Protein AF-A0AAV9FM22-F1 (afdb_monomer_lite)

Organism: Acorus calamus (NCBI:txid4465)

InterPro domains:
  IPR001330 Prenyltransferase alpha-alpha toroid domain [PF00432] (1-82)
  IPR008930 Terpenoid cyclases/protein prenyltransferase alpha-alp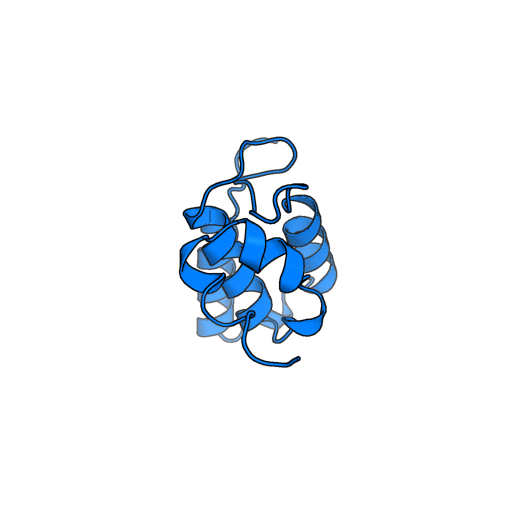ha toroid [SSF48239] (2-80)
  IPR045089 Prenyltransferase subunit beta [PTHR11774] (1-82)

Foldseek 3Di:
DPPQFLQNVLVVCVVCVVVVNNVVDDLVVVLVQLVQQQDQQGAGDRGHPHDGDVSSRVSSCSSCVSVVNCVPRPVVSNCSNDVVNVVVPPPDD

Secondary str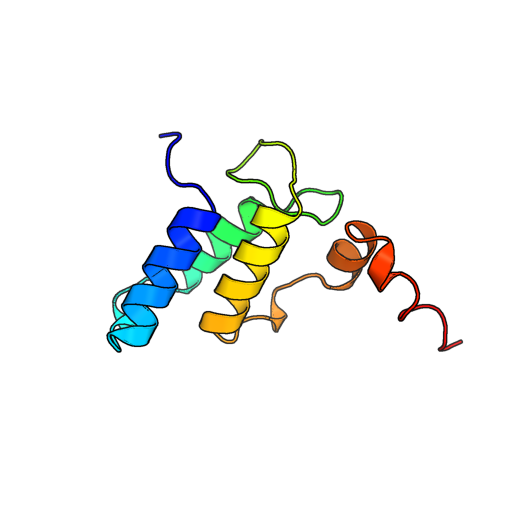ucture (DSSP, 8-state):
-----HHHHHHHHHHHHHTT-GGGS-HHHHHHHHHHTB-TTSPBBSSTTSPB-HHHHHHHHHHHHHTT-GGGS-HHHHHHH-TTTTTSSS---

pLDDT: mean 78.54, std 14.51, range [40.66, 93.12]

Sequence (93 aa):
MDHLKLNGAYWGLTTLYLLGRLDSIDQDATIDWVLQCQHESGGFAGNVEHDPHILYTLSAMQILALFDRMDVLDVDKLCNCIPLLGGLGSNSR

Radius of gyration: 13.95 Å; chains: 1; bounding box: 27×40×40 Å

Structure (mmCIF, N/CA/C/O backbone):
data_AF-A0AAV9FM22-F1
#
_entry.id   AF-A0AAV9FM22-F1
#
loop_
_atom_site.group_PDB
_atom_site.id
_atom_site.type_symbol
_atom_site.label_atom_id
_atom_site.label_alt_id
_atom_site.label_comp_id
_atom_site.label_asym_id
_atom_site.label_entity_id
_atom_site.label_seq_id
_atom_site.pdbx_PDB_ins_code
_atom_site.Cartn_x
_atom_site.Cartn_y
_atom_site.Cartn_z
_atom_site.occupancy
_atom_site.B_iso_or_equiv
_atom_site.auth_seq_id
_atom_site.auth_comp_id
_atom_site.auth_asym_id
_atom_site.auth_atom_id
_atom_site.pdbx_PDB_model_num
ATOM 1 N N . MET A 1 1 ? 8.005 15.002 0.912 1.00 40.66 1 MET A N 1
ATOM 2 C CA . MET A 1 1 ? 7.326 14.301 2.030 1.00 40.66 1 MET A CA 1
ATOM 3 C C . MET A 1 1 ? 7.716 12.840 1.890 1.00 40.66 1 MET A C 1
ATOM 5 O O . MET A 1 1 ? 6.994 12.061 1.291 1.00 40.66 1 MET A O 1
ATOM 9 N N . ASP A 1 2 ? 8.916 12.500 2.356 1.00 49.88 2 ASP A N 1
ATOM 10 C CA . ASP A 1 2 ? 9.697 11.353 1.857 1.00 49.88 2 ASP A CA 1
ATOM 11 C C . ASP A 1 2 ? 9.862 10.250 2.907 1.00 49.88 2 ASP A C 1
ATOM 13 O O . ASP A 1 2 ? 10.924 9.640 3.044 1.00 49.88 2 ASP A O 1
ATOM 17 N N . HIS A 1 3 ? 8.840 10.044 3.741 1.00 56.97 3 HIS A N 1
ATOM 18 C CA . HIS A 1 3 ? 8.974 9.183 4.921 1.00 56.97 3 HIS A CA 1
ATOM 19 C C . HIS A 1 3 ? 7.938 8.063 5.024 1.00 56.97 3 HIS A C 1
ATOM 21 O O . HIS A 1 3 ? 8.156 7.140 5.811 1.00 56.97 3 HIS A O 1
ATOM 27 N N . LEU A 1 4 ? 6.856 8.077 4.237 1.00 59.12 4 LEU A N 1
ATOM 28 C CA . LEU A 1 4 ? 5.901 6.972 4.266 1.00 59.12 4 LEU A CA 1
ATOM 29 C C . LEU A 1 4 ? 6.400 5.840 3.366 1.00 59.12 4 LEU A C 1
ATOM 31 O O . LEU A 1 4 ? 6.270 5.888 2.149 1.00 59.12 4 LEU A O 1
ATOM 35 N N . LYS A 1 5 ? 7.009 4.828 3.987 1.00 75.50 5 LYS A N 1
ATOM 36 C CA . LYS A 1 5 ? 7.411 3.597 3.304 1.00 75.50 5 LYS A CA 1
ATOM 37 C C . LYS A 1 5 ? 6.226 2.640 3.246 1.00 75.50 5 LYS A C 1
ATOM 39 O O . LYS A 1 5 ? 5.544 2.463 4.254 1.00 75.50 5 LYS A O 1
ATOM 44 N N . LEU A 1 6 ? 6.063 1.945 2.124 1.00 82.94 6 LEU A N 1
ATOM 45 C CA . LEU A 1 6 ? 5.035 0.914 1.901 1.00 82.94 6 LEU A CA 1
ATOM 46 C C . LEU A 1 6 ? 4.945 -0.120 3.044 1.00 82.94 6 LEU A C 1
ATOM 48 O O . LEU A 1 6 ? 3.864 -0.502 3.480 1.00 82.94 6 LEU A O 1
ATOM 52 N N . ASN A 1 7 ? 6.089 -0.483 3.627 1.00 85.88 7 ASN A N 1
ATOM 53 C CA . ASN A 1 7 ? 6.150 -1.351 4.805 1.00 85.88 7 ASN A CA 1
ATOM 54 C C . ASN A 1 7 ? 5.512 -0.720 6.063 1.00 85.88 7 ASN A C 1
ATOM 56 O O . ASN A 1 7 ? 4.791 -1.387 6.801 1.00 85.88 7 ASN A O 1
ATOM 60 N N . GLY A 1 8 ? 5.748 0.573 6.301 1.00 86.38 8 GLY A N 1
ATOM 61 C CA . GLY A 1 8 ? 5.144 1.296 7.421 1.00 86.38 8 GLY A CA 1
ATOM 62 C C . GLY A 1 8 ? 3.627 1.418 7.273 1.00 86.38 8 GLY A C 1
ATOM 63 O O . GLY A 1 8 ? 2.905 1.235 8.252 1.00 86.38 8 GLY A O 1
ATOM 64 N N . ALA A 1 9 ? 3.147 1.643 6.045 1.00 88.06 9 ALA A N 1
ATOM 65 C CA . ALA A 1 9 ? 1.719 1.619 5.738 1.00 88.06 9 ALA A CA 1
ATOM 66 C C . ALA A 1 9 ? 1.107 0.243 6.048 1.00 88.06 9 ALA A C 1
ATOM 68 O O . ALA A 1 9 ? 0.102 0.174 6.749 1.00 88.06 9 ALA A O 1
ATOM 69 N N . TYR A 1 10 ? 1.757 -0.850 5.633 1.00 90.44 10 TYR A N 1
ATOM 70 C CA . TYR A 1 10 ? 1.308 -2.211 5.943 1.00 90.44 10 TYR A CA 1
ATOM 71 C C . TYR A 1 10 ? 1.148 -2.455 7.452 1.00 90.44 10 TYR A C 1
ATOM 73 O O . TYR A 1 10 ? 0.094 -2.923 7.887 1.00 90.44 10 TYR A O 1
ATOM 81 N N . TRP A 1 11 ? 2.145 -2.110 8.274 1.00 90.00 11 TRP A N 1
ATOM 82 C CA . TRP A 1 11 ? 2.039 -2.302 9.727 1.00 90.00 11 TRP A CA 1
ATOM 83 C C . TRP A 1 11 ? 0.962 -1.418 10.364 1.00 90.00 11 TRP A C 1
ATOM 85 O O . TRP A 1 11 ? 0.248 -1.873 11.263 1.00 90.00 11 TRP A O 1
ATOM 95 N N . GLY A 1 12 ? 0.810 -0.179 9.891 1.00 91.06 12 GLY A N 1
ATOM 96 C CA . GLY A 1 12 ? -0.249 0.725 10.342 1.00 91.06 12 GLY A CA 1
ATOM 97 C C . GLY A 1 12 ? -1.644 0.177 10.032 1.00 91.06 12 GLY A C 1
ATOM 98 O O . GLY A 1 12 ? -2.486 0.083 10.924 1.00 91.06 12 GLY A O 1
ATOM 99 N N . LEU A 1 13 ? -1.859 -0.273 8.796 1.00 90.75 13 LEU A N 1
ATOM 100 C CA . LEU A 1 13 ? -3.118 -0.869 8.348 1.00 90.75 13 LEU A CA 1
ATOM 101 C C . LEU A 1 13 ? -3.412 -2.189 9.058 1.00 90.75 13 LEU A C 1
ATOM 103 O O . LEU A 1 13 ? -4.535 -2.403 9.501 1.00 90.75 13 LEU A O 1
ATOM 107 N N . THR A 1 14 ? -2.401 -3.034 9.260 1.00 91.50 14 THR A N 1
ATOM 108 C CA . THR A 1 14 ? -2.539 -4.275 10.037 1.00 91.50 14 THR A CA 1
ATOM 109 C C . THR A 1 14 ? -2.962 -3.976 11.472 1.00 91.50 14 THR A C 1
ATOM 111 O O . THR A 1 14 ? -3.835 -4.646 12.017 1.00 91.50 14 THR A O 1
ATOM 114 N N . THR A 1 15 ? -2.391 -2.940 12.090 1.00 92.62 15 THR A N 1
ATOM 115 C CA . THR A 1 15 ? -2.778 -2.518 13.442 1.00 92.62 15 THR A CA 1
ATOM 116 C C . THR A 1 15 ? -4.238 -2.069 13.477 1.00 92.62 15 THR A C 1
ATOM 118 O O . THR A 1 15 ? -4.984 -2.480 14.362 1.00 92.62 15 THR A O 1
ATOM 121 N N . LEU A 1 16 ? -4.679 -1.275 12.498 1.00 90.81 16 LEU A N 1
ATOM 122 C CA . LEU A 1 16 ? -6.075 -0.844 12.395 1.00 90.81 16 LEU A CA 1
ATOM 123 C C . LEU A 1 16 ? -7.026 -2.013 12.136 1.00 90.81 16 LEU A C 1
ATOM 125 O O . LEU A 1 16 ? -8.090 -2.068 12.747 1.00 90.81 16 LEU A O 1
ATOM 129 N N . TYR A 1 17 ? -6.625 -2.967 11.297 1.00 90.00 17 TYR A N 1
ATOM 130 C CA . TYR A 1 17 ? -7.365 -4.201 11.056 1.00 90.00 17 TYR A CA 1
ATOM 131 C C . TYR A 1 17 ? -7.541 -5.009 12.347 1.00 90.00 17 TYR A C 1
ATOM 133 O O . TYR A 1 17 ? -8.661 -5.376 12.694 1.00 90.00 17 TYR A O 1
ATOM 141 N N . LEU A 1 18 ? -6.468 -5.202 13.121 1.00 90.81 18 LEU A N 1
ATOM 142 C CA . LEU A 1 18 ? -6.523 -5.895 14.414 1.00 90.81 18 LEU A CA 1
ATOM 143 C C . LEU A 1 18 ? -7.387 -5.162 15.450 1.00 90.81 18 LEU A C 1
ATOM 145 O O . LEU A 1 18 ? -8.021 -5.800 16.286 1.00 90.81 18 LEU A O 1
ATOM 149 N N . LEU A 1 19 ? -7.426 -3.829 15.395 1.00 93.12 19 LEU A N 1
ATOM 150 C CA . LEU A 1 19 ? -8.283 -3.000 16.245 1.00 93.12 19 LEU A CA 1
ATOM 151 C C . LEU A 1 19 ? -9.732 -2.897 15.735 1.00 93.12 19 LEU A C 1
ATOM 153 O O . LEU A 1 19 ? -10.545 -2.239 16.386 1.00 93.12 19 LEU A O 1
ATOM 157 N N . GLY A 1 20 ? -10.058 -3.504 14.588 1.00 90.44 20 GLY A N 1
ATOM 158 C CA . GLY A 1 20 ? -11.380 -3.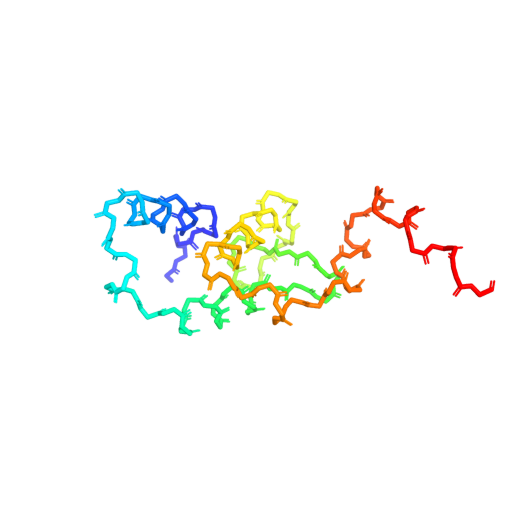418 13.966 1.00 90.44 20 GLY A CA 1
ATOM 159 C C . GLY A 1 20 ? -11.753 -2.004 13.513 1.00 90.44 20 GLY A C 1
ATOM 160 O O . GLY A 1 20 ? -12.924 -1.651 13.563 1.00 90.44 20 GLY A O 1
ATOM 161 N N . ARG A 1 21 ? -10.761 -1.184 13.136 1.00 91.75 21 ARG A N 1
ATOM 162 C CA . ARG A 1 21 ? -10.922 0.216 12.694 1.00 91.75 21 ARG A CA 1
ATOM 163 C C . ARG A 1 21 ? -10.434 0.466 11.268 1.00 91.75 21 ARG A C 1
ATOM 165 O O . ARG A 1 21 ? -10.043 1.584 10.927 1.00 91.75 21 ARG A O 1
ATOM 172 N N . LEU A 1 22 ? -10.378 -0.570 10.439 1.00 87.62 22 LEU A N 1
ATOM 173 C CA . LEU A 1 22 ? -9.905 -0.439 9.059 1.00 87.62 22 LEU A CA 1
ATOM 174 C C . LEU A 1 22 ? -10.840 0.436 8.198 1.00 87.62 22 LEU A C 1
ATOM 176 O O . LEU A 1 22 ? -10.393 1.080 7.259 1.00 87.62 22 LEU A O 1
ATOM 180 N N . ASP A 1 23 ? -12.114 0.516 8.574 1.00 86.38 23 ASP A N 1
ATOM 181 C CA . ASP A 1 23 ? -13.157 1.387 8.021 1.00 86.38 23 ASP A CA 1
ATOM 182 C C . ASP A 1 23 ? -12.886 2.888 8.218 1.00 86.38 23 ASP A C 1
ATOM 184 O O . ASP A 1 23 ? -13.465 3.717 7.522 1.00 86.38 23 ASP A O 1
ATOM 188 N N . SER A 1 24 ? -11.988 3.255 9.140 1.00 89.38 24 SER A N 1
ATOM 189 C CA . SER A 1 24 ? -11.582 4.655 9.340 1.00 89.38 24 SER A CA 1
ATOM 190 C C . SER A 1 24 ? -10.612 5.182 8.276 1.00 89.38 24 SER A C 1
ATOM 192 O O . SER A 1 24 ? -10.290 6.371 8.279 1.00 89.38 24 SER A O 1
ATOM 194 N N . ILE A 1 25 ? -10.135 4.309 7.385 1.00 89.44 25 ILE A N 1
ATOM 195 C CA . ILE A 1 25 ? -9.188 4.635 6.321 1.00 89.44 25 ILE A CA 1
ATOM 196 C C . ILE A 1 25 ? -9.902 4.651 4.974 1.00 89.44 25 ILE A C 1
ATOM 198 O O . ILE A 1 25 ? -10.722 3.785 4.678 1.00 89.44 25 ILE A O 1
ATOM 202 N N . ASP A 1 26 ? -9.528 5.617 4.138 1.00 89.75 26 ASP A N 1
ATOM 203 C CA . ASP A 1 26 ? -9.901 5.632 2.729 1.00 89.75 26 ASP A CA 1
ATOM 204 C C . ASP A 1 26 ? -9.146 4.515 1.988 1.00 89.75 26 ASP A C 1
ATOM 206 O O . ASP A 1 26 ? -7.943 4.612 1.708 1.00 89.75 26 ASP A O 1
ATOM 210 N N . GLN A 1 27 ? -9.851 3.408 1.755 1.00 88.75 27 GLN A N 1
ATOM 211 C CA . GLN A 1 27 ? -9.286 2.208 1.144 1.00 88.75 27 GLN A CA 1
ATOM 212 C C . GLN A 1 27 ? -8.880 2.468 -0.304 1.00 88.75 27 GLN A C 1
ATOM 214 O O . GLN A 1 27 ? -7.781 2.083 -0.695 1.00 88.75 27 GLN A O 1
ATOM 219 N N . ASP A 1 28 ? -9.719 3.163 -1.073 1.00 89.44 28 ASP A N 1
ATOM 220 C CA . ASP A 1 28 ? -9.461 3.425 -2.487 1.00 89.44 28 ASP A CA 1
ATOM 221 C C . ASP A 1 28 ? -8.254 4.356 -2.649 1.00 89.44 28 ASP A C 1
ATOM 223 O O . ASP A 1 28 ? -7.337 4.035 -3.402 1.00 89.44 28 ASP A O 1
ATOM 227 N N . ALA A 1 29 ? -8.156 5.422 -1.845 1.00 89.62 29 ALA A N 1
ATOM 228 C CA . ALA A 1 29 ? -6.978 6.292 -1.858 1.00 89.62 29 ALA A CA 1
ATOM 229 C C . ALA A 1 29 ? -5.686 5.544 -1.472 1.00 89.62 29 ALA A C 1
ATOM 231 O O . ALA A 1 29 ? -4.609 5.812 -2.012 1.00 89.62 29 ALA A O 1
ATOM 232 N N . THR A 1 30 ? -5.782 4.592 -0.538 1.00 89.56 30 THR A N 1
ATOM 233 C CA . THR A 1 30 ? -4.639 3.765 -0.128 1.00 89.56 30 THR A CA 1
ATOM 234 C C . THR A 1 30 ? -4.217 2.809 -1.241 1.00 89.56 30 THR A C 1
ATOM 236 O O . THR A 1 30 ? -3.024 2.669 -1.508 1.00 89.56 30 THR A O 1
ATOM 239 N N . ILE A 1 31 ? -5.179 2.163 -1.903 1.00 89.94 31 ILE A N 1
ATOM 240 C CA . ILE A 1 31 ? -4.936 1.251 -3.024 1.00 89.94 31 ILE A CA 1
ATOM 241 C C . ILE A 1 31 ? -4.312 2.009 -4.196 1.00 89.94 31 ILE A C 1
ATOM 243 O O . ILE A 1 31 ? -3.290 1.566 -4.718 1.00 89.94 31 ILE A O 1
ATOM 247 N N . ASP A 1 32 ? -4.849 3.176 -4.552 1.00 89.88 32 ASP A N 1
ATOM 248 C CA . ASP A 1 32 ? -4.309 4.021 -5.619 1.00 89.88 32 ASP A CA 1
ATOM 249 C C . ASP A 1 32 ? -2.851 4.407 -5.349 1.00 89.88 32 ASP A C 1
ATOM 251 O O . ASP A 1 32 ? -2.005 4.332 -6.243 1.00 89.88 32 ASP A O 1
ATOM 255 N N . TRP A 1 33 ? -2.519 4.759 -4.103 1.00 88.12 33 TRP A N 1
ATOM 256 C CA . TRP A 1 33 ? -1.139 5.044 -3.711 1.00 88.12 33 TRP A CA 1
ATOM 257 C C . TRP A 1 33 ? -0.226 3.812 -3.813 1.00 88.12 33 TRP A C 1
ATOM 259 O O . TRP A 1 33 ? 0.906 3.919 -4.294 1.00 88.12 33 TRP A O 1
ATOM 269 N N . VAL A 1 34 ? -0.703 2.632 -3.402 1.00 89.19 34 VAL A N 1
ATOM 270 C CA . VAL A 1 34 ? 0.056 1.379 -3.549 1.00 89.19 34 VAL A CA 1
ATOM 271 C C . VAL A 1 34 ? 0.322 1.086 -5.026 1.00 89.19 34 VAL A C 1
ATOM 273 O O . VAL A 1 34 ? 1.461 0.788 -5.379 1.00 89.19 34 VAL A O 1
ATOM 276 N N . LEU A 1 35 ? -0.681 1.227 -5.897 1.00 87.50 35 LEU A N 1
ATOM 277 C CA . LEU A 1 35 ? -0.544 1.006 -7.340 1.00 87.50 35 LEU A CA 1
ATOM 278 C C . LEU A 1 35 ? 0.429 1.998 -7.994 1.00 87.50 35 LEU A C 1
ATOM 280 O O . LEU A 1 35 ? 1.206 1.601 -8.859 1.00 87.50 35 LEU A O 1
ATOM 284 N N . GLN A 1 36 ? 0.474 3.253 -7.538 1.00 87.69 36 GLN A N 1
ATOM 285 C CA . GLN A 1 36 ? 1.476 4.233 -7.990 1.00 87.69 36 GLN A CA 1
ATOM 286 C C . GLN A 1 36 ? 2.918 3.846 -7.623 1.00 87.69 36 GLN A C 1
ATOM 288 O O . GLN A 1 36 ? 3.863 4.324 -8.249 1.00 87.69 36 GLN A O 1
ATOM 293 N N . CYS A 1 37 ? 3.108 2.976 -6.626 1.00 86.50 37 CYS A N 1
ATOM 294 C CA . CYS A 1 37 ? 4.421 2.445 -6.266 1.00 86.50 37 CYS A CA 1
ATOM 295 C C . CYS A 1 37 ? 4.836 1.232 -7.120 1.00 86.50 37 CYS A C 1
ATOM 297 O O . CYS A 1 37 ? 5.950 0.731 -6.934 1.00 86.50 37 CYS A O 1
ATOM 299 N N . GLN A 1 38 ? 3.974 0.730 -8.017 1.00 85.44 38 GLN A N 1
ATOM 300 C CA . GLN A 1 38 ? 4.306 -0.374 -8.916 1.00 85.44 38 GLN A CA 1
ATOM 301 C C . GLN A 1 38 ? 5.206 0.113 -10.057 1.00 85.44 38 GLN A C 1
ATOM 303 O O . GLN A 1 38 ? 4.883 1.046 -10.788 1.00 85.44 38 GLN A O 1
ATOM 308 N N . HIS A 1 39 ? 6.341 -0.554 -10.227 1.00 84.88 39 HIS A N 1
ATOM 309 C CA . HIS A 1 39 ? 7.299 -0.292 -11.290 1.00 84.88 39 HIS A CA 1
ATOM 310 C C . HIS A 1 39 ? 6.952 -1.087 -12.561 1.00 84.88 39 HIS A C 1
ATOM 312 O O . HIS A 1 39 ? 6.312 -2.137 -12.493 1.00 84.88 39 HIS A O 1
ATOM 318 N N . GLU A 1 40 ? 7.438 -0.643 -13.725 1.00 78.56 40 GLU A N 1
ATOM 319 C CA . GLU A 1 40 ? 7.223 -1.321 -15.018 1.00 78.56 40 GLU A CA 1
ATOM 320 C C . GLU A 1 40 ? 7.755 -2.765 -15.025 1.00 78.56 40 GLU A C 1
ATOM 322 O O . GLU A 1 40 ? 7.184 -3.648 -15.662 1.00 78.56 40 GLU A O 1
ATOM 327 N N . SER A 1 41 ? 8.800 -3.036 -14.238 1.00 76.06 41 SER A N 1
ATOM 328 C CA . SER A 1 41 ? 9.337 -4.389 -14.033 1.00 76.06 41 SER A CA 1
ATOM 329 C C . SER A 1 41 ? 8.394 -5.327 -13.263 1.00 76.06 41 SER A C 1
ATOM 331 O O . SER A 1 41 ? 8.680 -6.517 -13.163 1.00 76.06 41 SER A O 1
ATOM 333 N N . GLY A 1 42 ? 7.304 -4.800 -12.694 1.00 77.00 42 GLY A N 1
ATOM 334 C CA . GLY A 1 42 ? 6.263 -5.531 -11.971 1.00 77.00 42 GLY A CA 1
ATOM 335 C C . GLY A 1 42 ? 6.381 -5.527 -10.445 1.00 77.00 42 GLY A C 1
ATOM 336 O O . GLY A 1 42 ? 5.440 -5.923 -9.760 1.00 77.00 42 GLY A O 1
ATOM 337 N N . GLY A 1 43 ? 7.506 -5.063 -9.903 1.00 83.44 43 GLY A N 1
ATOM 338 C CA . GLY A 1 43 ? 7.767 -4.986 -8.464 1.00 83.44 43 GLY A CA 1
ATOM 339 C C . GLY A 1 43 ? 7.354 -3.642 -7.883 1.00 83.44 43 GLY A C 1
ATOM 340 O O . GLY A 1 43 ? 7.217 -2.666 -8.611 1.00 83.44 43 GLY A O 1
ATOM 341 N N . PHE A 1 44 ? 7.191 -3.576 -6.565 1.00 86.00 44 PHE A N 1
ATOM 342 C CA . PHE A 1 44 ? 6.832 -2.335 -5.876 1.00 86.00 44 PHE A CA 1
ATOM 343 C C . PHE A 1 44 ? 8.043 -1.692 -5.212 1.00 86.00 44 PHE A C 1
ATOM 345 O O . PHE A 1 44 ? 8.923 -2.374 -4.676 1.00 86.00 44 PHE A O 1
ATOM 352 N N . ALA A 1 45 ? 8.054 -0.366 -5.227 1.00 84.75 45 ALA A N 1
ATOM 353 C CA . ALA A 1 45 ? 9.041 0.472 -4.572 1.00 84.75 45 ALA A CA 1
ATOM 354 C C . ALA A 1 45 ? 8.577 0.922 -3.180 1.00 84.75 45 ALA A C 1
ATOM 356 O O . ALA A 1 45 ? 7.416 0.782 -2.807 1.00 84.75 45 ALA A O 1
ATOM 357 N N . GLY A 1 46 ? 9.498 1.462 -2.378 1.00 76.81 46 GLY A N 1
ATOM 358 C CA . GLY A 1 46 ? 9.167 1.960 -1.037 1.00 76.81 46 GLY A CA 1
ATOM 359 C C . GLY A 1 46 ? 8.315 3.229 -1.051 1.00 76.81 46 GLY A C 1
ATOM 360 O O . GLY A 1 46 ? 7.626 3.492 -0.067 1.00 76.81 46 GLY A O 1
ATOM 361 N N . ASN A 1 47 ? 8.394 3.986 -2.145 1.00 77.62 47 ASN A N 1
ATOM 362 C CA . ASN A 1 47 ? 7.626 5.179 -2.474 1.00 77.62 47 ASN A CA 1
ATOM 363 C C . ASN A 1 47 ? 7.692 5.374 -4.005 1.00 77.62 47 ASN A C 1
ATOM 365 O O . ASN A 1 47 ? 8.504 4.721 -4.668 1.00 77.62 47 ASN A O 1
ATOM 369 N N . VAL A 1 48 ? 6.883 6.279 -4.556 1.00 74.75 48 VAL A N 1
ATOM 370 C CA . VAL A 1 48 ? 6.895 6.627 -5.987 1.00 74.75 48 VAL A CA 1
ATOM 371 C C . VAL A 1 48 ? 8.320 7.027 -6.421 1.00 74.75 48 VAL A C 1
ATOM 373 O O . VAL A 1 48 ? 9.058 7.646 -5.650 1.00 74.75 48 VAL A O 1
ATOM 376 N N . GLU A 1 49 ? 8.726 6.613 -7.625 1.00 69.50 49 GLU A N 1
ATOM 377 C CA . GLU A 1 49 ? 10.046 6.867 -8.246 1.00 69.50 49 GLU A CA 1
ATOM 378 C C . GLU A 1 49 ? 11.279 6.243 -7.560 1.00 69.50 49 GLU A C 1
ATOM 380 O O . GLU A 1 49 ? 12.412 6.588 -7.890 1.00 69.50 49 GLU A O 1
ATOM 385 N N . HIS A 1 50 ? 11.094 5.314 -6.620 1.00 72.06 50 HIS A N 1
ATOM 386 C CA . HIS A 1 50 ? 12.211 4.581 -6.013 1.00 72.06 50 HIS A CA 1
ATOM 387 C C . HIS A 1 50 ? 12.427 3.213 -6.671 1.00 72.06 50 HIS A C 1
ATOM 389 O O . HIS A 1 50 ? 11.536 2.674 -7.326 1.00 72.06 50 HIS A O 1
ATOM 395 N N . ASP A 1 51 ? 13.601 2.617 -6.450 1.00 78.25 51 ASP A N 1
ATOM 396 C CA . ASP A 1 51 ? 13.891 1.274 -6.951 1.00 78.25 51 ASP A CA 1
ATOM 397 C C . ASP A 1 51 ? 12.947 0.222 -6.333 1.00 78.25 51 ASP A C 1
ATOM 399 O O . ASP A 1 51 ? 12.720 0.218 -5.110 1.00 78.25 51 ASP A O 1
ATOM 403 N N . PRO A 1 52 ? 12.405 -0.702 -7.149 1.00 80.25 52 PRO A N 1
ATOM 404 C CA . PRO A 1 52 ? 11.556 -1.770 -6.656 1.00 80.25 52 PRO A CA 1
ATOM 405 C C . PRO A 1 52 ? 12.356 -2.739 -5.783 1.00 80.25 52 PRO A C 1
ATOM 407 O O . PRO A 1 52 ? 13.495 -3.101 -6.077 1.00 80.25 52 PRO A O 1
ATOM 410 N N . HIS A 1 53 ? 11.734 -3.207 -4.704 1.00 83.62 53 HIS A N 1
ATOM 411 C CA . HIS A 1 53 ? 12.339 -4.179 -3.800 1.00 83.62 53 HIS A CA 1
ATOM 412 C C . HIS A 1 53 ? 11.315 -5.240 -3.399 1.00 83.62 53 HIS A C 1
ATOM 414 O O . HIS A 1 53 ? 10.139 -4.947 -3.163 1.00 83.62 53 HIS A O 1
ATOM 420 N N . ILE A 1 54 ? 11.767 -6.488 -3.249 1.00 81.81 54 ILE A N 1
ATOM 421 C CA . ILE A 1 54 ? 10.888 -7.620 -2.910 1.00 81.81 54 ILE A CA 1
ATOM 422 C C . ILE A 1 54 ? 10.112 -7.392 -1.603 1.00 81.81 54 ILE A C 1
ATOM 424 O O . ILE A 1 54 ? 8.945 -7.750 -1.500 1.00 81.81 54 ILE A O 1
ATOM 428 N N . LEU A 1 55 ? 10.729 -6.714 -0.629 1.00 83.75 55 LEU A N 1
ATOM 429 C CA . LEU A 1 55 ? 10.089 -6.354 0.642 1.00 83.75 55 LEU A CA 1
ATOM 430 C C . LEU A 1 55 ? 8.854 -5.457 0.451 1.00 83.75 55 LEU A C 1
ATOM 432 O O . LEU A 1 55 ? 7.841 -5.649 1.123 1.00 83.75 55 LEU A O 1
ATOM 436 N N . TYR A 1 56 ? 8.935 -4.475 -0.446 1.00 86.31 56 TYR A N 1
ATOM 437 C CA . TYR A 1 56 ? 7.824 -3.563 -0.718 1.00 86.31 56 TYR A CA 1
ATOM 438 C C . TYR A 1 56 ? 6.785 -4.213 -1.628 1.00 86.31 56 TYR A C 1
ATOM 440 O O . TYR A 1 56 ? 5.599 -3.994 -1.423 1.00 86.31 56 TYR A O 1
ATOM 448 N N . THR A 1 57 ? 7.218 -5.094 -2.534 1.00 86.06 57 THR A N 1
ATOM 449 C CA . THR A 1 57 ? 6.326 -5.956 -3.331 1.00 86.06 57 THR A CA 1
ATOM 450 C C . THR A 1 57 ? 5.460 -6.829 -2.424 1.00 86.06 57 THR A C 1
ATOM 452 O O . THR A 1 57 ? 4.241 -6.832 -2.554 1.00 86.06 57 THR A O 1
ATOM 455 N N . LEU A 1 58 ? 6.069 -7.488 -1.433 1.00 86.06 58 LEU A N 1
ATOM 456 C CA . LEU A 1 58 ? 5.339 -8.256 -0.426 1.00 86.06 58 LEU A CA 1
ATOM 457 C C . LEU A 1 58 ? 4.392 -7.365 0.391 1.00 86.06 58 LEU A C 1
ATOM 459 O O . LEU A 1 58 ? 3.232 -7.720 0.569 1.00 86.06 58 LEU A O 1
ATOM 463 N N . SER A 1 59 ? 4.867 -6.203 0.851 1.00 90.06 59 SER A N 1
ATOM 464 C CA . SER A 1 59 ? 4.047 -5.277 1.650 1.00 90.06 59 SER A CA 1
ATOM 465 C C . SER A 1 59 ? 2.823 -4.785 0.864 1.00 90.06 59 SER A C 1
ATOM 467 O O . SER A 1 59 ? 1.729 -4.728 1.413 1.00 90.06 59 SER A O 1
ATOM 469 N N . ALA A 1 60 ? 2.983 -4.486 -0.428 1.00 89.00 60 ALA A N 1
ATOM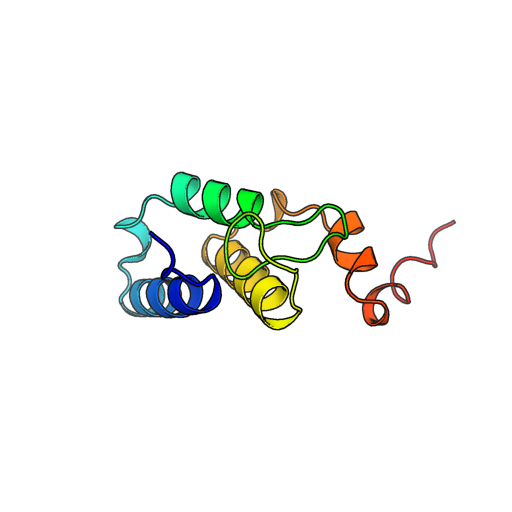 470 C CA . ALA A 1 60 ? 1.898 -4.066 -1.310 1.00 89.00 60 ALA A CA 1
ATOM 471 C C . ALA A 1 60 ? 0.842 -5.164 -1.460 1.00 89.00 60 ALA A C 1
ATOM 473 O O . ALA A 1 60 ? -0.342 -4.911 -1.250 1.00 89.00 60 ALA A O 1
ATOM 474 N N . MET A 1 61 ? 1.269 -6.404 -1.720 1.00 89.12 61 MET A N 1
ATOM 475 C CA . MET A 1 61 ? 0.360 -7.552 -1.784 1.00 89.12 61 MET A CA 1
ATOM 476 C C . MET A 1 61 ? -0.384 -7.772 -0.466 1.00 89.12 61 MET A C 1
ATOM 478 O O . MET A 1 61 ? -1.574 -8.061 -0.474 1.00 89.12 61 MET A O 1
ATOM 482 N N . GLN A 1 62 ? 0.297 -7.624 0.671 1.00 90.12 62 GLN A N 1
ATOM 483 C CA . GLN A 1 62 ? -0.335 -7.773 1.980 1.00 90.12 62 GLN A CA 1
ATOM 484 C C . GLN A 1 62 ? -1.389 -6.690 2.237 1.00 90.12 62 GLN A C 1
ATOM 486 O O . GLN A 1 62 ? -2.438 -6.994 2.795 1.00 90.12 62 GLN A O 1
ATOM 491 N N . ILE A 1 63 ? -1.142 -5.448 1.812 1.00 90.75 63 ILE A N 1
ATOM 492 C CA . ILE A 1 63 ? -2.128 -4.363 1.905 1.00 90.75 63 ILE A CA 1
ATOM 493 C C . ILE A 1 63 ? -3.349 -4.663 1.032 1.00 90.75 63 ILE A C 1
ATOM 495 O O . ILE A 1 63 ? -4.476 -4.554 1.507 1.00 90.75 63 ILE A O 1
ATOM 499 N N . LEU A 1 64 ? -3.140 -5.090 -0.215 1.00 89.19 64 LEU A N 1
ATOM 500 C CA . LEU A 1 64 ? -4.238 -5.468 -1.109 1.00 89.19 64 LEU A CA 1
ATOM 501 C C . LEU A 1 64 ? -5.037 -6.655 -0.556 1.00 89.19 64 LEU A C 1
ATOM 503 O O . LEU A 1 64 ? -6.263 -6.644 -0.610 1.00 89.19 64 LEU A O 1
ATOM 507 N N . ALA A 1 65 ? -4.364 -7.637 0.046 1.00 89.38 65 ALA A N 1
ATOM 508 C CA . ALA A 1 65 ? -5.014 -8.763 0.708 1.00 89.38 65 ALA A CA 1
ATOM 509 C C . ALA A 1 65 ? -5.817 -8.338 1.951 1.00 89.38 65 ALA A C 1
ATOM 511 O O . ALA A 1 65 ? -6.890 -8.884 2.185 1.00 89.38 65 ALA A O 1
ATOM 512 N N . LEU A 1 66 ? -5.342 -7.357 2.731 1.00 89.38 66 LEU A N 1
ATOM 513 C CA . LEU A 1 66 ? -6.087 -6.809 3.875 1.00 89.38 66 LEU A CA 1
ATOM 514 C C . LEU A 1 66 ? -7.395 -6.133 3.450 1.00 89.38 66 LEU A C 1
ATOM 516 O O . LEU A 1 66 ? -8.374 -6.192 4.190 1.00 89.38 66 LEU A O 1
ATOM 520 N N . PHE A 1 67 ? -7.406 -5.500 2.278 1.00 88.38 67 PHE A N 1
ATOM 521 C CA . PHE A 1 67 ? -8.596 -4.862 1.719 1.00 88.38 67 PHE A CA 1
ATOM 522 C C . PHE A 1 67 ? -9.450 -5.794 0.850 1.00 88.38 67 PHE A C 1
ATOM 524 O O . PHE A 1 67 ? -10.481 -5.354 0.355 1.00 88.38 67 PHE A O 1
ATOM 531 N N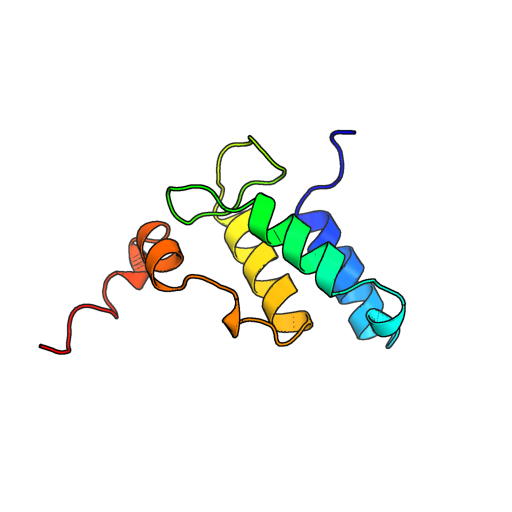 . ASP A 1 68 ? -9.049 -7.057 0.664 1.00 87.38 68 ASP A N 1
ATOM 532 C CA . ASP A 1 68 ? -9.674 -8.001 -0.278 1.00 87.38 68 ASP A CA 1
ATOM 533 C C . ASP A 1 68 ? -9.742 -7.457 -1.722 1.00 87.38 68 ASP A C 1
ATOM 535 O O . ASP A 1 68 ? -10.688 -7.686 -2.471 1.00 87.38 68 ASP A O 1
ATOM 539 N N . ARG A 1 69 ? -8.710 -6.699 -2.118 1.00 86.44 69 ARG A N 1
ATOM 540 C CA . ARG A 1 69 ? -8.582 -6.039 -3.429 1.00 86.44 69 ARG A CA 1
ATOM 541 C C . ARG A 1 69 ? -7.401 -6.588 -4.218 1.00 86.44 69 ARG A C 1
ATOM 543 O O . ARG A 1 69 ? -6.592 -5.861 -4.781 1.00 86.44 69 ARG A O 1
ATOM 550 N N . MET A 1 70 ? -7.258 -7.909 -4.227 1.00 83.69 70 MET A N 1
ATOM 551 C CA . MET A 1 70 ? -6.233 -8.587 -5.032 1.00 83.69 70 MET A CA 1
ATOM 552 C C . MET A 1 70 ? -6.563 -8.576 -6.534 1.00 83.69 70 MET A C 1
ATOM 554 O O . MET A 1 70 ? -5.686 -8.839 -7.350 1.00 83.69 70 MET A O 1
ATOM 558 N N . ASP A 1 71 ? -7.806 -8.260 -6.901 1.00 84.19 71 ASP A N 1
ATOM 559 C CA . ASP A 1 71 ? -8.311 -8.163 -8.273 1.00 84.19 71 ASP A CA 1
ATOM 560 C C . ASP A 1 71 ? -7.678 -7.022 -9.079 1.00 84.19 71 ASP A C 1
ATOM 562 O O . ASP A 1 71 ? -7.541 -7.133 -10.296 1.00 84.19 71 ASP A O 1
ATOM 566 N N . VAL A 1 72 ? -7.259 -5.943 -8.410 1.00 83.88 72 VAL A N 1
ATOM 567 C CA . VAL A 1 72 ? -6.612 -4.800 -9.076 1.00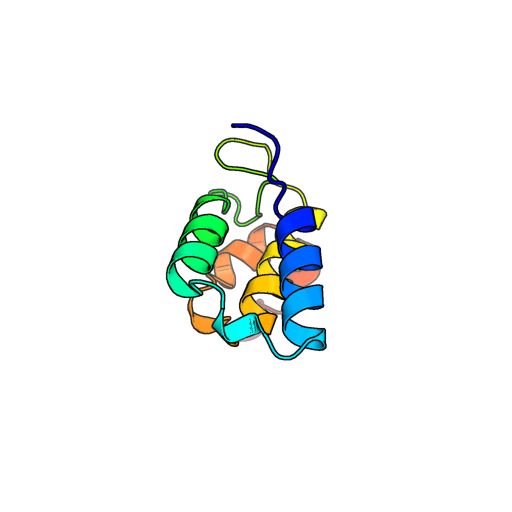 83.88 72 VAL A CA 1
ATOM 568 C C . VAL A 1 72 ? -5.142 -5.057 -9.411 1.00 83.88 72 VAL A C 1
ATOM 570 O O . VAL A 1 72 ? -4.517 -4.260 -10.110 1.00 83.88 72 VAL A O 1
ATOM 573 N N . LEU A 1 73 ? -4.567 -6.146 -8.897 1.00 80.81 73 LEU A N 1
ATOM 574 C CA . LEU A 1 73 ? -3.159 -6.457 -9.072 1.00 80.81 73 LEU A CA 1
ATOM 575 C C . LEU A 1 73 ? -2.919 -7.162 -10.410 1.00 80.81 73 LEU A C 1
ATOM 577 O O . LEU A 1 73 ? -3.473 -8.223 -10.688 1.00 80.81 73 LEU A O 1
ATOM 581 N N . ASP A 1 74 ? -2.005 -6.612 -11.204 1.00 77.44 74 ASP A N 1
ATOM 582 C CA . ASP A 1 74 ? -1.504 -7.255 -12.418 1.00 77.44 74 ASP A CA 1
ATOM 583 C C . ASP A 1 74 ? -0.551 -8.407 -12.043 1.00 77.44 74 ASP A C 1
ATOM 585 O O . ASP A 1 74 ? 0.655 -8.219 -11.836 1.00 77.44 74 ASP A O 1
ATOM 589 N N . VAL A 1 75 ? -1.124 -9.605 -11.886 1.00 73.12 75 VAL A N 1
ATOM 590 C CA . VAL A 1 75 ? -0.403 -10.827 -11.490 1.00 73.12 75 VAL A CA 1
ATOM 591 C C . VAL A 1 75 ? 0.674 -11.195 -12.512 1.00 73.12 75 VAL A C 1
ATOM 593 O O . VAL A 1 75 ? 1.757 -11.629 -12.120 1.00 73.12 75 VAL A O 1
ATOM 596 N N . ASP A 1 76 ? 0.422 -10.961 -13.802 1.00 72.75 76 ASP A N 1
ATOM 597 C CA . ASP A 1 76 ? 1.366 -11.279 -14.875 1.00 72.75 76 ASP A CA 1
ATOM 598 C C . ASP A 1 76 ? 2.640 -10.435 -14.756 1.00 72.75 76 ASP A C 1
ATOM 600 O O . ASP A 1 76 ? 3.757 -10.958 -14.835 1.00 72.75 76 ASP A O 1
ATOM 604 N N . LYS A 1 77 ? 2.499 -9.134 -14.474 1.00 72.44 77 LYS A N 1
ATOM 605 C CA . LYS A 1 77 ? 3.654 -8.273 -14.181 1.00 72.44 77 LYS A CA 1
ATOM 606 C C . LYS A 1 77 ? 4.372 -8.696 -12.908 1.00 72.44 77 LYS A C 1
ATOM 608 O O . LYS A 1 77 ? 5.601 -8.735 -12.887 1.00 72.44 77 LYS A O 1
ATOM 613 N N . LEU A 1 78 ? 3.637 -9.045 -11.856 1.00 70.75 78 LEU A N 1
ATOM 614 C CA . LEU A 1 78 ? 4.239 -9.453 -10.589 1.00 70.75 78 LEU A CA 1
ATOM 615 C C . LEU A 1 78 ? 5.087 -10.733 -10.734 1.00 70.75 78 LEU A C 1
ATOM 617 O O . LEU A 1 78 ? 6.184 -10.819 -10.174 1.00 70.75 78 LEU A O 1
ATOM 621 N N . CYS A 1 79 ? 4.624 -11.698 -11.535 1.00 68.56 79 CYS A N 1
ATOM 622 C CA . CYS A 1 79 ? 5.358 -12.923 -11.858 1.00 68.56 79 CYS A CA 1
ATOM 623 C C . CYS A 1 79 ? 6.700 -12.651 -12.555 1.00 68.56 79 CYS A C 1
ATOM 625 O O . CYS A 1 79 ? 7.663 -13.377 -12.308 1.00 68.56 79 CYS A O 1
ATOM 627 N N . ASN A 1 80 ? 6.803 -11.587 -13.355 1.00 67.62 80 ASN A N 1
ATOM 628 C CA . ASN A 1 80 ? 8.067 -11.198 -13.989 1.00 67.62 80 ASN A CA 1
ATOM 629 C C . ASN A 1 80 ? 9.096 -10.676 -12.979 1.00 67.62 80 ASN A C 1
ATOM 631 O O . ASN A 1 80 ? 10.300 -10.826 -13.185 1.00 67.62 80 ASN A O 1
ATOM 635 N N . CYS A 1 81 ? 8.638 -10.102 -11.865 1.00 62.44 81 CYS A N 1
ATOM 636 C CA . CYS A 1 81 ? 9.522 -9.540 -10.852 1.00 62.44 81 CYS A CA 1
ATOM 637 C C . CYS A 1 81 ? 10.078 -10.588 -9.870 1.00 62.44 81 CYS A C 1
ATOM 639 O O . CYS A 1 81 ? 11.084 -10.335 -9.205 1.00 62.44 81 CYS A O 1
ATOM 641 N N . ILE A 1 82 ? 9.456 -11.770 -9.784 1.00 59.91 82 ILE A N 1
ATOM 642 C CA . ILE A 1 82 ? 9.889 -12.887 -8.937 1.00 59.91 82 ILE A CA 1
ATOM 643 C C . ILE A 1 82 ? 10.172 -14.099 -9.842 1.00 59.91 82 ILE A C 1
ATOM 645 O O . ILE A 1 82 ? 9.260 -14.880 -10.118 1.00 59.91 82 ILE A O 1
ATOM 649 N N . PRO A 1 83 ? 11.435 -14.343 -10.248 1.00 54.41 83 PRO A N 1
ATOM 650 C CA . PRO A 1 83 ? 11.799 -15.492 -11.090 1.00 54.41 83 PRO A CA 1
ATOM 651 C C . PRO A 1 83 ? 11.385 -16.853 -10.503 1.00 54.41 83 PRO A C 1
ATOM 653 O O . PRO A 1 83 ? 11.241 -17.832 -11.227 1.00 54.41 83 PRO A O 1
ATOM 656 N N . LEU A 1 84 ? 11.163 -16.912 -9.185 1.00 48.28 84 LEU A N 1
ATOM 657 C CA . LEU A 1 84 ? 10.684 -18.088 -8.456 1.00 48.28 84 LEU A CA 1
ATOM 658 C C . LEU A 1 84 ? 9.224 -18.470 -8.775 1.00 48.28 84 LEU A C 1
ATOM 660 O O . LEU A 1 84 ? 8.870 -19.633 -8.614 1.00 48.28 84 LEU A O 1
ATOM 664 N N . LEU A 1 85 ? 8.391 -17.534 -9.246 1.00 50.03 85 LEU A N 1
ATOM 665 C CA . LEU A 1 85 ? 6.996 -17.798 -9.637 1.00 50.03 85 LEU A CA 1
ATOM 666 C C . LEU A 1 85 ? 6.834 -18.078 -11.138 1.00 50.03 85 LEU A C 1
ATOM 668 O O . LEU A 1 85 ? 5.846 -18.693 -11.538 1.00 50.03 85 LEU A O 1
ATOM 672 N N . GLY A 1 86 ? 7.825 -17.720 -11.963 1.00 47.66 86 GLY A N 1
ATOM 673 C CA . GLY A 1 86 ? 7.839 -18.005 -13.405 1.00 47.66 86 GLY A CA 1
ATOM 674 C C . GLY A 1 86 ? 7.811 -19.500 -13.764 1.00 47.66 86 GLY A C 1
ATOM 675 O O . GLY A 1 86 ? 7.567 -19.852 -14.914 1.00 47.66 86 GLY A O 1
ATOM 676 N N . GLY A 1 87 ? 8.009 -20.392 -12.786 1.00 46.81 87 GLY A N 1
ATOM 677 C CA . GLY A 1 87 ? 7.857 -21.841 -12.950 1.00 46.81 87 GLY A CA 1
ATOM 678 C C . GLY A 1 87 ? 6.420 -22.370 -12.838 1.00 46.81 87 GLY A C 1
ATOM 679 O O . GLY A 1 87 ? 6.192 -23.530 -13.166 1.00 46.81 87 GLY A O 1
ATOM 680 N N . LEU A 1 88 ? 5.450 -21.562 -12.388 1.00 51.72 88 LEU A N 1
ATOM 681 C CA . LEU A 1 88 ? 4.046 -21.986 -12.236 1.00 51.72 88 LEU A CA 1
ATOM 682 C C . LEU A 1 88 ? 3.146 -21.570 -13.413 1.00 51.72 88 LEU A C 1
ATOM 684 O O . LEU A 1 88 ? 2.018 -22.044 -13.507 1.00 51.72 88 LEU A O 1
ATOM 688 N N . GLY A 1 89 ? 3.642 -20.725 -14.324 1.00 49.62 89 GLY A N 1
ATOM 689 C CA . GLY A 1 89 ? 2.877 -20.195 -15.461 1.00 49.62 89 GLY A CA 1
ATOM 690 C C . GLY A 1 89 ? 3.095 -20.898 -16.807 1.00 49.62 89 GLY A C 1
ATOM 691 O O . GLY A 1 89 ? 2.437 -20.542 -17.779 1.00 49.62 89 GLY A O 1
ATOM 692 N N . SER A 1 90 ? 3.994 -21.885 -16.911 1.00 49.50 90 SER A N 1
ATOM 693 C CA . SER A 1 90 ? 4.366 -22.488 -18.207 1.00 49.50 90 SER A CA 1
ATOM 694 C C . SER A 1 90 ? 3.707 -23.837 -18.530 1.00 49.50 90 SER A C 1
ATOM 696 O O . SER A 1 90 ? 4.185 -24.535 -19.421 1.00 49.50 90 SER A O 1
ATOM 698 N N . ASN A 1 91 ? 2.602 -24.216 -17.872 1.00 46.22 91 ASN A N 1
ATOM 699 C CA . ASN A 1 91 ? 1.862 -25.434 -18.233 1.00 46.22 91 ASN A CA 1
ATOM 700 C C . ASN A 1 91 ? 0.355 -25.202 -18.427 1.00 46.22 91 ASN A C 1
ATOM 702 O O . ASN A 1 91 ? -0.487 -25.703 -17.683 1.00 46.22 91 ASN A O 1
ATOM 706 N N . SER A 1 92 ? 0.017 -24.427 -19.454 1.00 49.50 92 SER A N 1
ATOM 707 C CA . SER A 1 92 ? -1.252 -24.581 -20.172 1.00 49.50 92 SER A CA 1
ATOM 708 C C . SER A 1 92 ? -1.178 -23.898 -21.532 1.00 49.50 92 SER A C 1
ATOM 710 O O . SER A 1 92 ? -1.760 -22.833 -21.716 1.00 49.50 92 SER A O 1
ATOM 712 N N . ARG A 1 93 ? -0.437 -24.506 -22.468 1.00 43.47 93 ARG A N 1
ATOM 713 C CA . ARG A 1 93 ? -0.803 -24.655 -23.890 1.00 43.47 93 ARG A CA 1
ATOM 714 C C . ARG A 1 93 ? -0.121 -25.888 -24.460 1.00 43.47 93 ARG A C 1
ATOM 716 O O . ARG A 1 93 ? 1.075 -26.072 -24.150 1.00 43.47 93 ARG A O 1
#